Protein AF-A0A3N2R1D5-F1 (afdb_monomer_lite)

Foldseek 3Di:
DVLLQVQLVVVLVVFDDEDVSLVVSLVVSLVVQLVVQLVVVVVVCVVVVDDPCNLCVVHPVVSVVVSSVRSVVCCVVSVVSNVVNSVCVNVPDPDHDD

Radius of gyration: 16.45 Å; chains: 1; bounding box: 39×23×50 Å

Structure (mmCIF, N/CA/C/O backbone):
data_AF-A0A3N2R1D5-F1
#
_entry.id   AF-A0A3N2R1D5-F1
#
loop_
_atom_site.group_PDB
_atom_site.id
_atom_site.type_symbol
_atom_site.label_atom_id
_atom_site.label_alt_id
_atom_site.label_comp_id
_atom_site.label_asym_id
_atom_site.label_entity_id
_atom_site.label_seq_id
_atom_site.pdbx_PDB_ins_code
_atom_site.Cartn_x
_atom_site.Cartn_y
_atom_site.Cartn_z
_atom_site.occupancy
_atom_site.B_iso_or_equiv
_atom_site.auth_seq_id
_atom_site.auth_comp_id
_atom_site.auth_asym_id
_atom_site.auth_atom_id
_atom_site.pdbx_PDB_model_num
ATOM 1 N N . MET A 1 1 ? -11.224 1.715 -5.437 1.00 61.47 1 MET A N 1
ATOM 2 C CA . MET A 1 1 ? -12.395 1.934 -4.557 1.00 61.47 1 MET A CA 1
ATOM 3 C C . MET A 1 1 ? -12.752 0.684 -3.759 1.00 61.47 1 MET A C 1
ATOM 5 O O . MET A 1 1 ? -12.589 0.720 -2.550 1.00 61.47 1 MET A O 1
ATOM 9 N N . MET A 1 2 ? -13.137 -0.433 -4.394 1.00 72.69 2 MET A N 1
ATOM 10 C CA . MET A 1 2 ? -13.526 -1.666 -3.675 1.00 72.69 2 MET A CA 1
ATOM 11 C C . MET A 1 2 ? -12.429 -2.217 -2.747 1.00 72.69 2 MET A C 1
ATOM 13 O O . MET A 1 2 ? -12.729 -2.655 -1.643 1.00 72.69 2 MET A O 1
ATOM 17 N N . LEU A 1 3 ? -11.156 -2.123 -3.149 1.00 69.31 3 LEU A N 1
ATOM 18 C CA . LEU A 1 3 ? -10.021 -2.572 -2.330 1.00 69.31 3 LEU A CA 1
ATOM 19 C C . LEU A 1 3 ? -9.911 -1.823 -0.992 1.00 69.31 3 LEU A C 1
ATOM 21 O O . LEU A 1 3 ? -9.711 -2.457 0.034 1.00 69.31 3 LEU A O 1
ATOM 25 N N . GLY A 1 4 ? -10.135 -0.504 -0.972 1.00 62.88 4 GLY A N 1
ATOM 26 C CA . GLY A 1 4 ? -10.081 0.291 0.265 1.00 62.88 4 GLY A CA 1
ATOM 27 C C . GLY A 1 4 ? -11.181 -0.062 1.272 1.00 62.88 4 GLY A C 1
ATOM 28 O O . GLY A 1 4 ? -11.029 0.197 2.458 1.00 62.88 4 GLY A O 1
ATOM 29 N N . TRP A 1 5 ? -12.262 -0.690 0.808 1.00 73.44 5 TRP A N 1
ATOM 30 C CA . TRP A 1 5 ? -13.341 -1.208 1.648 1.00 73.44 5 TRP A CA 1
ATOM 31 C C . TRP A 1 5 ? -13.118 -2.662 2.070 1.00 73.44 5 TRP A C 1
ATOM 33 O O . TRP A 1 5 ? -13.387 -3.032 3.212 1.00 73.44 5 TRP A O 1
ATOM 43 N N . LEU A 1 6 ? -12.599 -3.485 1.158 1.00 77.94 6 LEU A N 1
ATOM 44 C CA . LEU A 1 6 ? -12.412 -4.915 1.380 1.00 77.94 6 LEU A CA 1
ATOM 45 C C . LEU A 1 6 ? -11.222 -5.207 2.303 1.00 77.94 6 LEU A C 1
ATOM 47 O O . LEU A 1 6 ? -11.348 -6.012 3.220 1.00 77.94 6 LEU A O 1
ATOM 51 N N . VAL A 1 7 ? -10.087 -4.533 2.089 1.00 76.00 7 VAL A N 1
ATOM 52 C CA . VAL A 1 7 ? -8.837 -4.757 2.836 1.00 76.00 7 VAL A CA 1
ATOM 53 C C . VAL A 1 7 ? -9.033 -4.661 4.358 1.00 76.00 7 VAL A C 1
ATOM 55 O O . VAL A 1 7 ? -8.728 -5.641 5.039 1.00 76.00 7 VAL A O 1
ATOM 58 N N . PRO A 1 8 ? -9.582 -3.565 4.926 1.00 71.31 8 PRO A N 1
ATOM 59 C CA . PRO A 1 8 ? -9.751 -3.461 6.377 1.00 71.31 8 PRO A CA 1
ATOM 60 C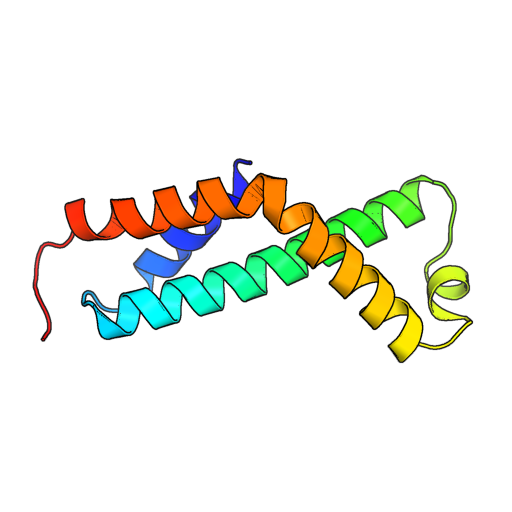 C . PRO A 1 8 ? -10.751 -4.480 6.940 1.00 71.31 8 PRO A C 1
ATOM 62 O O . PRO A 1 8 ? -10.567 -4.950 8.056 1.00 71.31 8 PRO A O 1
ATOM 65 N N . ARG A 1 9 ? -11.776 -4.871 6.172 1.00 73.12 9 ARG A N 1
ATOM 66 C CA . ARG A 1 9 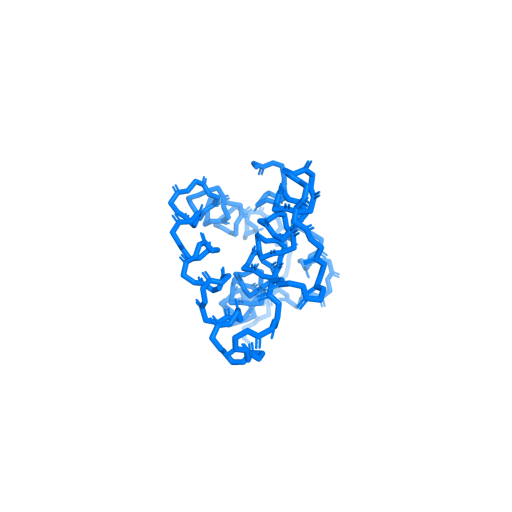? -12.767 -5.873 6.602 1.00 73.12 9 ARG A CA 1
ATOM 67 C C . ARG A 1 9 ? -12.200 -7.288 6.644 1.00 73.12 9 ARG A C 1
ATOM 69 O O . ARG A 1 9 ? -12.516 -8.030 7.562 1.00 73.12 9 ARG A O 1
ATOM 76 N N . VAL A 1 10 ? -11.356 -7.653 5.678 1.00 76.31 10 VAL A N 1
ATOM 77 C CA . VAL A 1 10 ? -10.669 -8.954 5.676 1.00 76.31 10 VAL A CA 1
ATOM 78 C C . VAL A 1 10 ? -9.648 -9.022 6.814 1.00 76.31 10 VAL A C 1
ATOM 80 O O . VAL A 1 10 ? -9.582 -10.029 7.510 1.00 76.31 10 VAL A O 1
ATOM 83 N N . LEU A 1 11 ? -8.898 -7.941 7.057 1.00 71.56 11 LEU A N 1
ATOM 84 C CA . LEU A 1 11 ? -7.960 -7.861 8.187 1.00 71.56 11 LEU A CA 1
ATOM 85 C C . LEU A 1 11 ? -8.663 -7.929 9.547 1.00 71.56 11 LEU A C 1
ATOM 87 O O . LEU A 1 11 ? -8.118 -8.513 10.481 1.00 71.56 11 LEU A O 1
ATOM 91 N N . ALA A 1 12 ? -9.873 -7.375 9.653 1.00 70.06 12 ALA A N 1
ATOM 92 C CA . ALA A 1 12 ? -10.658 -7.395 10.885 1.00 70.06 12 ALA A CA 1
ATOM 93 C C . ALA A 1 12 ? -11.095 -8.805 11.315 1.00 70.06 12 ALA A C 1
ATOM 95 O O . ALA A 1 12 ? -11.413 -8.992 12.478 1.00 70.06 12 ALA A O 1
ATOM 96 N N . LEU A 1 13 ? -11.070 -9.801 10.420 1.00 73.38 13 LEU A N 1
ATOM 97 C CA . LEU A 1 13 ? -11.331 -11.202 10.785 1.00 73.38 13 LEU A CA 1
ATOM 98 C C . LEU A 1 13 ? -10.192 -11.831 11.601 1.00 73.38 13 LEU A C 1
ATOM 100 O O . LEU A 1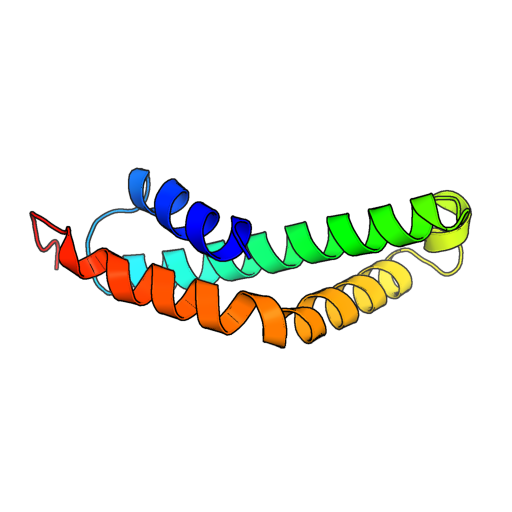 13 ? -10.387 -12.870 12.222 1.00 73.38 13 LEU A O 1
ATOM 104 N N . VAL A 1 14 ? -8.994 -11.243 11.549 1.00 76.94 14 VAL A N 1
ATOM 105 C CA . VAL A 1 14 ? -7.781 -11.783 12.182 1.00 76.94 14 VAL A CA 1
ATOM 106 C C . VAL A 1 14 ? -7.347 -10.937 13.380 1.00 76.94 14 VAL A C 1
ATOM 108 O O . VAL A 1 14 ? -6.704 -11.446 14.295 1.00 76.94 14 VAL A O 1
ATOM 111 N N . PHE A 1 15 ? -7.670 -9.643 13.382 1.00 71.81 15 PHE A N 1
ATOM 112 C CA . PHE A 1 15 ? -7.289 -8.730 14.456 1.00 71.81 15 PHE A CA 1
ATOM 113 C C . PHE A 1 15 ? -8.251 -8.819 15.651 1.00 71.81 15 PHE A C 1
ATOM 115 O O . PHE A 1 15 ? -9.460 -8.869 15.440 1.00 71.81 15 PHE A O 1
ATOM 122 N N . PRO A 1 16 ? -7.734 -8.786 16.895 1.00 73.00 16 PRO A N 1
ATOM 123 C CA . PRO A 1 16 ? -8.576 -8.733 18.086 1.00 73.00 16 PRO A CA 1
ATOM 124 C C . PRO A 1 16 ? -9.403 -7.440 18.127 1.00 73.00 16 PRO A C 1
ATOM 126 O O . PRO A 1 16 ? -8.976 -6.402 17.610 1.00 73.00 16 PRO A O 1
ATOM 129 N N . GLU A 1 17 ? -10.578 -7.504 18.753 1.00 76.75 17 GLU A N 1
ATOM 130 C CA . GLU A 1 17 ? -11.441 -6.340 18.972 1.00 76.75 17 GLU A CA 1
ATOM 131 C C . GLU A 1 17 ? -10.760 -5.356 19.948 1.00 76.75 17 GLU A C 1
ATOM 133 O O . GLU A 1 17 ? -9.977 -5.745 20.813 1.00 76.75 17 GLU A O 1
ATOM 138 N N . GLY A 1 18 ? -10.979 -4.049 19.784 1.00 78.62 18 GLY A N 1
ATOM 139 C CA . GLY A 1 18 ? -10.420 -3.032 20.683 1.00 78.62 18 GLY A CA 1
ATOM 140 C C . GLY A 1 18 ? -9.729 -1.858 19.989 1.00 78.62 18 GLY A C 1
ATOM 141 O O . GLY A 1 18 ? -9.314 -1.907 18.829 1.00 78.62 18 GLY A O 1
ATOM 142 N N . VAL A 1 19 ? -9.578 -0.758 20.732 1.00 76.38 19 VAL A N 1
ATOM 143 C CA . VAL A 1 19 ? -9.120 0.535 20.192 1.00 76.38 19 VAL A CA 1
ATOM 144 C C . VAL A 1 19 ? -7.654 0.495 19.746 1.00 76.38 19 VAL A C 1
ATOM 146 O O . VAL A 1 19 ? -7.323 0.986 18.669 1.00 76.38 19 VAL A O 1
ATOM 149 N N . LYS A 1 20 ? -6.756 -0.109 20.538 1.00 80.94 20 LYS A N 1
ATOM 150 C CA . LYS A 1 20 ? -5.332 -0.236 20.168 1.00 80.94 20 LYS A CA 1
ATOM 151 C C . LYS A 1 20 ? -5.141 -1.137 18.931 1.00 80.94 20 LYS A C 1
ATOM 153 O O . LYS A 1 20 ? -4.470 -0.691 17.995 1.00 80.94 20 LYS A O 1
ATOM 158 N N . PRO A 1 21 ? -5.749 -2.341 18.861 1.00 83.06 21 PRO A N 1
ATOM 159 C CA . PRO A 1 21 ? -5.763 -3.152 17.643 1.00 83.06 21 PRO A CA 1
ATOM 160 C C . PRO A 1 21 ? -6.345 -2.437 16.420 1.00 83.06 21 PRO A C 1
ATOM 162 O O . PRO A 1 21 ? -5.825 -2.622 15.324 1.00 83.06 21 PRO A O 1
ATOM 165 N N . LEU A 1 22 ? -7.359 -1.579 16.585 1.00 82.81 22 LEU A N 1
ATOM 166 C CA . LEU A 1 22 ? -7.951 -0.817 15.478 1.00 82.81 22 LEU A CA 1
ATOM 167 C C . LEU A 1 22 ? -6.934 0.107 14.801 1.00 82.81 22 LEU A C 1
ATOM 169 O O . LEU A 1 22 ? -6.858 0.142 13.573 1.00 82.81 22 LEU A O 1
ATOM 173 N N . PHE A 1 23 ? -6.127 0.832 15.581 1.00 84.62 23 PHE A N 1
ATOM 174 C CA . PHE A 1 23 ? -5.066 1.674 15.022 1.00 84.62 23 PHE A CA 1
ATOM 175 C C . PHE A 1 23 ? -3.995 0.842 14.311 1.00 84.62 23 PHE A C 1
ATOM 177 O O . PHE A 1 23 ? -3.539 1.225 13.232 1.00 84.62 23 PHE A O 1
ATOM 184 N N . ALA A 1 24 ? -3.630 -0.316 14.870 1.00 86.75 24 ALA A N 1
ATOM 185 C CA . ALA A 1 24 ? -2.705 -1.240 14.219 1.00 86.75 24 ALA A CA 1
ATOM 186 C C . ALA A 1 24 ? -3.281 -1.777 12.895 1.00 86.75 24 ALA A C 1
ATOM 188 O O . ALA A 1 24 ? -2.595 -1.747 11.874 1.00 86.75 24 ALA A O 1
ATOM 189 N N . LEU A 1 25 ? -4.555 -2.173 12.871 1.00 87.62 25 LEU A N 1
ATOM 190 C CA . LEU A 1 25 ? -5.255 -2.600 11.659 1.0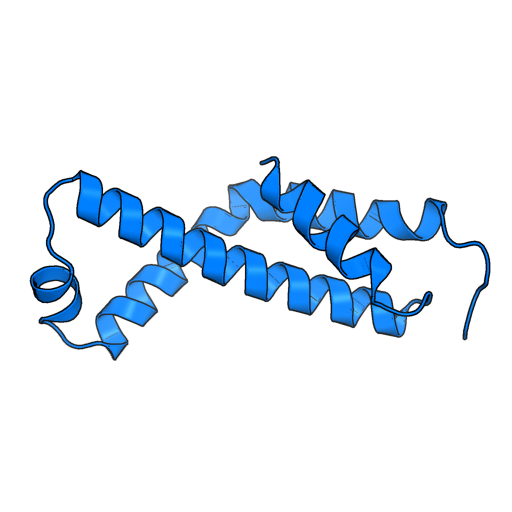0 87.62 25 LEU A CA 1
ATOM 191 C C . LEU A 1 25 ? -5.289 -1.484 10.616 1.00 87.62 25 LEU A C 1
ATOM 193 O O . LEU A 1 25 ? -4.989 -1.732 9.451 1.00 87.62 25 LEU A O 1
ATOM 197 N N . ALA A 1 26 ? -5.618 -0.254 11.018 1.00 87.75 26 ALA A N 1
ATOM 198 C CA . ALA A 1 26 ? -5.657 0.898 10.122 1.00 87.75 26 ALA A CA 1
ATOM 199 C C . ALA A 1 26 ? -4.287 1.154 9.477 1.00 87.75 26 ALA A C 1
ATOM 201 O O . ALA A 1 26 ? -4.193 1.403 8.272 1.00 87.75 26 ALA A O 1
ATOM 202 N N . PHE A 1 27 ? -3.219 1.041 10.267 1.00 90.31 27 PHE A N 1
ATOM 203 C CA . PHE A 1 27 ? -1.848 1.185 9.795 1.00 90.31 27 PHE A CA 1
ATOM 204 C C . PHE A 1 27 ? -1.460 0.068 8.815 1.00 90.31 27 PHE A C 1
ATOM 206 O O . PHE A 1 27 ? -0.998 0.354 7.709 1.00 90.31 27 PHE A O 1
ATOM 213 N N . VAL A 1 28 ? -1.725 -1.195 9.163 1.00 90.38 28 VAL A N 1
ATOM 214 C CA . VAL A 1 28 ? -1.457 -2.350 8.288 1.00 90.38 28 VAL A CA 1
ATOM 215 C C . VAL A 1 28 ? -2.257 -2.254 6.985 1.00 90.38 28 VAL A C 1
ATOM 217 O O . VAL A 1 28 ? -1.703 -2.446 5.902 1.00 90.38 28 VAL A O 1
ATOM 220 N N . ALA A 1 29 ? -3.537 -1.890 7.061 1.00 88.50 29 ALA A N 1
ATOM 221 C CA . ALA A 1 29 ? -4.386 -1.691 5.892 1.00 88.50 29 ALA A CA 1
ATOM 222 C C . ALA A 1 29 ? -3.855 -0.560 4.996 1.00 88.50 29 ALA A C 1
ATOM 224 O O . ALA A 1 29 ? -3.873 -0.685 3.772 1.00 88.50 29 ALA A O 1
ATOM 225 N N . THR A 1 30 ? -3.324 0.513 5.588 1.00 90.56 30 THR A N 1
ATOM 226 C CA . THR A 1 30 ? -2.692 1.616 4.848 1.00 90.56 30 THR A CA 1
ATOM 227 C C . THR A 1 30 ? -1.446 1.142 4.102 1.00 90.56 30 THR A C 1
ATOM 229 O O . THR A 1 30 ? -1.316 1.416 2.910 1.00 90.56 30 THR A O 1
ATOM 232 N N . ILE A 1 31 ? -0.561 0.385 4.760 1.00 91.62 31 ILE A N 1
ATOM 233 C CA . ILE A 1 31 ? 0.631 -0.192 4.115 1.00 91.62 31 ILE A CA 1
ATOM 234 C C . ILE A 1 31 ? 0.225 -1.086 2.942 1.00 91.62 31 ILE A C 1
ATOM 236 O O . ILE A 1 31 ? 0.767 -0.951 1.845 1.00 91.62 31 ILE A O 1
ATOM 240 N N . LEU A 1 32 ? -0.758 -1.964 3.140 1.00 90.88 32 LEU A N 1
ATOM 241 C CA . LEU A 1 32 ? -1.240 -2.845 2.078 1.00 90.88 32 LEU A CA 1
ATOM 242 C C . LEU A 1 32 ? -1.824 -2.063 0.903 1.00 90.88 32 LEU A C 1
ATOM 244 O O . LEU A 1 32 ? -1.547 -2.393 -0.247 1.00 90.88 32 LEU A O 1
ATOM 248 N N . MET A 1 33 ? -2.578 -0.997 1.167 1.00 91.31 33 MET A N 1
ATOM 249 C CA . MET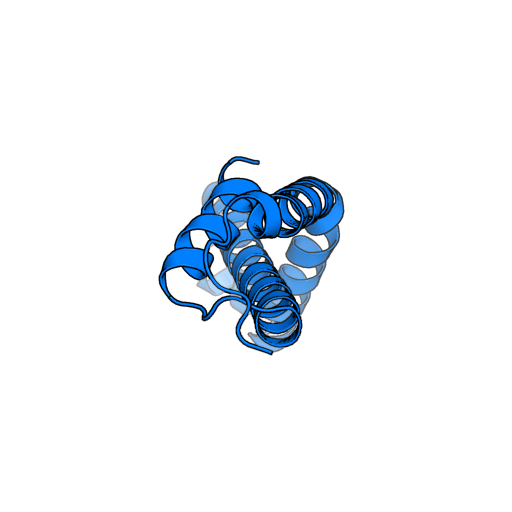 A 1 33 ? -3.108 -0.137 0.109 1.00 91.31 33 MET A CA 1
ATOM 250 C C . MET A 1 33 ? -2.007 0.589 -0.664 1.00 91.31 33 MET A C 1
ATOM 252 O O . MET A 1 33 ? -2.119 0.726 -1.885 1.00 91.31 33 MET A O 1
ATOM 256 N N . VAL A 1 34 ? -0.925 1.002 -0.000 1.00 91.81 34 VAL A N 1
ATOM 257 C CA . VAL A 1 34 ? 0.256 1.563 -0.671 1.00 91.81 34 VAL A CA 1
ATOM 258 C C . VAL A 1 34 ? 0.895 0.516 -1.581 1.00 91.81 34 VAL A C 1
ATOM 260 O O . VAL A 1 34 ? 1.064 0.784 -2.768 1.00 91.81 34 VAL A O 1
ATOM 263 N N . VAL A 1 35 ? 1.164 -0.690 -1.075 1.00 91.56 35 VAL A N 1
ATOM 264 C CA . VAL A 1 35 ? 1.764 -1.784 -1.862 1.00 91.56 35 VAL A CA 1
ATOM 265 C C . VAL A 1 35 ? 0.891 -2.155 -3.065 1.00 91.56 35 VAL A C 1
ATOM 267 O O . VAL A 1 35 ? 1.394 -2.273 -4.182 1.00 91.56 35 VAL A O 1
ATOM 270 N N . LEU A 1 36 ? -0.426 -2.271 -2.873 1.00 92.19 36 LEU A N 1
ATOM 271 C CA . LEU A 1 36 ? -1.369 -2.534 -3.963 1.00 92.19 36 LEU A CA 1
ATOM 272 C C . LEU A 1 36 ? -1.367 -1.403 -4.996 1.00 92.19 36 LEU A C 1
ATOM 274 O O . LEU A 1 36 ? -1.381 -1.664 -6.196 1.00 92.19 36 LEU A O 1
ATOM 278 N N . SER A 1 37 ? -1.305 -0.148 -4.550 1.00 91.50 37 SER A N 1
ATOM 279 C CA . SER A 1 37 ? -1.241 1.004 -5.453 1.00 91.50 37 SER A CA 1
ATOM 280 C C . SER A 1 37 ? 0.064 1.018 -6.252 1.00 91.50 37 SER A C 1
ATOM 282 O O . SER A 1 37 ? 0.033 1.279 -7.452 1.00 91.50 37 SER A O 1
ATOM 284 N N . MET A 1 38 ? 1.198 0.681 -5.628 1.00 92.31 38 MET A N 1
ATOM 285 C CA . MET A 1 38 ? 2.480 0.528 -6.327 1.00 92.31 38 MET A CA 1
ATOM 286 C C . MET A 1 38 ? 2.397 -0.560 -7.403 1.00 92.31 38 MET A C 1
ATOM 288 O O . MET A 1 38 ? 2.852 -0.337 -8.522 1.00 92.31 38 MET A O 1
ATOM 292 N N . ALA A 1 39 ? 1.785 -1.706 -7.090 1.00 92.44 39 ALA A N 1
ATOM 293 C CA . ALA A 1 39 ? 1.602 -2.797 -8.043 1.00 92.44 39 ALA A CA 1
ATOM 294 C C . ALA A 1 39 ? 0.703 -2.393 -9.224 1.00 92.44 39 ALA A C 1
ATOM 296 O O . ALA A 1 39 ? 1.022 -2.708 -10.368 1.00 92.44 39 ALA A O 1
ATOM 297 N N . VAL A 1 40 ? -0.379 -1.648 -8.968 1.00 92.44 40 VAL A N 1
ATOM 298 C CA . VAL A 1 40 ? -1.252 -1.112 -10.025 1.00 92.44 40 VAL A CA 1
ATOM 299 C C . VAL A 1 40 ? -0.494 -0.130 -10.915 1.00 92.44 40 VAL A C 1
ATOM 301 O O . VAL A 1 40 ? -0.549 -0.263 -12.133 1.00 92.44 40 VAL A O 1
ATOM 304 N N . TRP A 1 41 ? 0.243 0.821 -10.337 1.00 92.94 41 TRP A N 1
ATOM 305 C CA . TRP A 1 41 ? 1.043 1.773 -11.112 1.00 92.94 41 TRP A CA 1
ATOM 306 C C . TRP A 1 41 ? 2.114 1.079 -11.948 1.00 92.94 41 TRP A C 1
ATOM 308 O O . TRP A 1 41 ? 2.245 1.380 -13.131 1.00 92.94 41 TRP A O 1
ATOM 318 N N . LEU A 1 42 ? 2.831 0.114 -11.368 1.00 92.25 42 LEU A N 1
ATOM 319 C CA . LEU A 1 42 ? 3.796 -0.693 -12.107 1.00 92.25 42 LEU A CA 1
ATOM 320 C C . LEU A 1 42 ? 3.110 -1.440 -13.259 1.00 92.25 42 LEU A C 1
ATOM 322 O O . LEU A 1 42 ? 3.574 -1.359 -14.389 1.00 92.25 42 LEU A O 1
ATOM 326 N N . GLY A 1 43 ? 1.974 -2.092 -13.004 1.00 93.06 43 GLY A N 1
ATOM 327 C CA . GLY A 1 43 ? 1.187 -2.769 -14.036 1.00 93.06 43 GLY A CA 1
ATOM 328 C C . GLY A 1 43 ? 0.725 -1.835 -15.158 1.00 93.06 43 GLY A C 1
ATOM 329 O O . GLY A 1 43 ? 0.778 -2.217 -16.324 1.00 93.06 43 GLY A O 1
ATOM 330 N N . LEU A 1 44 ? 0.338 -0.596 -14.836 1.00 93.25 44 LEU A N 1
ATOM 331 C CA . LEU A 1 44 ? -0.006 0.423 -15.832 1.00 93.25 44 LEU A CA 1
ATOM 332 C C . LEU A 1 44 ? 1.203 0.824 -16.684 1.00 93.25 44 LEU A C 1
ATOM 334 O O . LEU A 1 44 ? 1.062 0.956 -17.897 1.00 93.25 44 LEU A O 1
ATOM 338 N N . TYR A 1 45 ? 2.388 0.972 -16.086 1.00 91.69 45 TYR A N 1
ATOM 339 C CA . TYR A 1 45 ? 3.616 1.233 -16.841 1.00 91.69 45 TYR A CA 1
ATOM 340 C C . TYR A 1 45 ? 3.971 0.074 -17.777 1.00 91.69 45 TYR A C 1
ATOM 342 O O . TYR A 1 45 ? 4.318 0.312 -18.933 1.00 91.69 45 TYR A O 1
ATOM 350 N N . LEU A 1 46 ? 3.812 -1.170 -17.311 1.00 93.25 46 LEU A N 1
ATOM 351 C CA . LEU A 1 46 ? 4.018 -2.353 -18.149 1.00 93.25 46 LEU A CA 1
ATOM 352 C C . LEU A 1 46 ? 3.009 -2.424 -19.300 1.00 93.25 46 LEU A C 1
ATOM 354 O O . LEU A 1 46 ? 3.378 -2.726 -20.432 1.00 93.25 46 LEU A O 1
ATOM 358 N N . TRP A 1 47 ? 1.744 -2.084 -19.038 1.00 94.88 47 TRP A N 1
ATOM 359 C CA . TRP A 1 47 ? 0.713 -1.995 -20.074 1.00 94.88 47 TRP A CA 1
ATOM 360 C C . TRP A 1 47 ? 1.068 -0.939 -21.127 1.00 94.88 47 TRP A C 1
ATOM 362 O O . TRP A 1 47 ? 0.864 -1.161 -22.318 1.00 94.88 47 TRP A O 1
ATOM 372 N N . GLN A 1 48 ? 1.631 0.199 -20.714 1.00 92.31 48 GLN A N 1
ATOM 373 C CA . GLN A 1 48 ? 2.060 1.270 -21.622 1.00 92.31 48 GLN A CA 1
ATOM 374 C C . GLN A 1 48 ? 3.283 0.905 -22.483 1.00 92.31 48 GLN A C 1
ATOM 376 O O . GLN A 1 48 ? 3.697 1.712 -23.312 1.00 92.31 48 GLN A O 1
ATOM 381 N N . GLY A 1 49 ? 3.827 -0.305 -22.330 1.00 90.19 49 GLY A N 1
ATOM 382 C CA . GLY A 1 49 ? 4.912 -0.833 -23.155 1.00 90.19 49 GLY A CA 1
ATOM 383 C C . GLY A 1 49 ? 6.296 -0.703 -22.528 1.00 90.19 49 GLY A C 1
ATOM 384 O O . GLY A 1 49 ? 7.275 -1.064 -23.172 1.00 90.19 49 GLY A O 1
ATOM 385 N N . LEU A 1 50 ? 6.392 -0.223 -21.284 1.00 91.38 50 LEU A N 1
ATOM 386 C CA . LEU A 1 50 ? 7.650 -0.215 -20.546 1.00 91.38 50 LEU A CA 1
ATOM 387 C C . LEU A 1 50 ? 7.967 -1.632 -20.048 1.00 91.38 50 LEU A C 1
ATOM 389 O O . LEU A 1 50 ? 7.091 -2.312 -19.519 1.00 91.38 50 LEU A O 1
ATOM 393 N N . THR A 1 51 ? 9.208 -2.093 -20.147 1.00 91.81 51 THR A N 1
ATOM 394 C CA . THR A 1 51 ? 9.598 -3.368 -19.527 1.00 91.81 51 THR A CA 1
ATOM 395 C C . THR A 1 51 ? 10.011 -3.176 -18.066 1.00 91.81 51 THR A C 1
ATOM 397 O O . THR A 1 51 ? 10.434 -2.098 -17.645 1.00 91.81 51 THR A O 1
ATOM 400 N N . VAL A 1 52 ? 9.943 -4.251 -17.268 1.00 87.25 52 VAL A N 1
ATOM 401 C CA . VAL A 1 52 ? 10.441 -4.231 -15.879 1.00 87.25 52 VAL A CA 1
ATOM 402 C C . VAL A 1 52 ? 11.928 -3.857 -15.855 1.00 87.25 52 VAL A C 1
ATOM 404 O O . VAL A 1 52 ? 12.348 -3.052 -15.032 1.00 87.25 52 VAL A O 1
ATOM 407 N N . ALA A 1 53 ? 12.730 -4.386 -16.782 1.00 89.12 53 ALA A N 1
ATOM 408 C CA . ALA A 1 53 ? 14.157 -4.082 -16.847 1.00 89.12 53 ALA A CA 1
ATOM 409 C C . ALA A 1 53 ? 14.419 -2.588 -17.098 1.00 89.12 53 ALA A C 1
ATOM 411 O O . ALA A 1 53 ? 15.245 -1.995 -16.410 1.00 89.12 53 ALA A O 1
ATOM 412 N N . GLU A 1 54 ? 13.681 -1.966 -18.018 1.00 89.69 54 GLU A N 1
ATOM 413 C CA . GLU A 1 54 ? 13.807 -0.533 -18.318 1.00 89.69 54 GLU A CA 1
ATOM 414 C C . GLU A 1 54 ? 13.350 0.345 -17.154 1.00 89.69 54 GLU A C 1
ATOM 416 O O . GLU A 1 54 ? 14.013 1.330 -16.832 1.00 89.69 54 GLU A O 1
ATOM 421 N N . TYR A 1 55 ? 12.258 -0.028 -16.480 1.00 88.25 55 TYR A N 1
ATOM 422 C CA . TYR A 1 55 ? 11.759 0.723 -15.327 1.00 88.25 55 TYR A CA 1
ATOM 423 C C . TYR A 1 55 ? 12.777 0.769 -14.178 1.00 88.25 55 TYR A C 1
ATOM 425 O O . TYR A 1 55 ? 12.942 1.794 -13.516 1.00 88.25 55 TYR A O 1
ATOM 433 N N . PHE A 1 56 ? 13.466 -0.348 -13.938 1.00 90.75 56 PHE A N 1
ATOM 434 C CA . PHE A 1 56 ? 14.436 -0.492 -12.853 1.00 90.75 56 PHE A CA 1
ATOM 435 C C . PHE A 1 56 ? 15.885 -0.171 -13.272 1.00 90.75 56 PHE A C 1
ATOM 437 O O . PHE A 1 56 ? 16.756 -0.111 -12.400 1.00 90.75 56 PHE A O 1
ATOM 444 N N . ALA A 1 57 ? 16.153 0.097 -14.557 1.00 89.31 57 ALA A N 1
ATOM 445 C CA . ALA A 1 57 ? 17.480 0.438 -15.085 1.00 89.31 57 ALA A CA 1
ATOM 446 C C . ALA A 1 57 ? 18.162 1.645 -14.400 1.00 89.31 57 ALA A C 1
ATOM 448 O O . ALA A 1 57 ? 19.370 1.578 -14.171 1.00 89.31 57 ALA A O 1
ATOM 449 N N . PRO A 1 58 ? 17.444 2.716 -13.996 1.00 85.06 58 PRO A N 1
ATOM 450 C CA . PRO A 1 58 ? 18.037 3.834 -13.251 1.00 85.06 58 PRO A CA 1
ATOM 451 C C . PRO A 1 58 ? 18.435 3.482 -11.806 1.00 85.06 58 PRO A C 1
ATOM 453 O O . PRO A 1 58 ? 19.033 4.305 -11.114 1.00 85.06 58 PRO A O 1
ATOM 456 N N . GLY A 1 59 ? 18.076 2.285 -11.328 1.00 90.75 59 GLY A N 1
ATOM 457 C CA . GLY A 1 59 ? 18.326 1.800 -9.976 1.00 90.75 59 GLY A CA 1
ATOM 458 C C . GLY A 1 59 ? 17.038 1.522 -9.198 1.00 90.75 59 GLY A C 1
ATOM 459 O O . GLY A 1 59 ? 16.079 2.299 -9.217 1.00 90.75 59 GLY A O 1
ATOM 460 N N . ALA A 1 60 ? 17.038 0.421 -8.440 1.00 88.50 60 ALA A N 1
ATOM 461 C CA . ALA A 1 60 ? 15.854 -0.050 -7.723 1.00 88.50 60 ALA A CA 1
ATOM 462 C C . ALA A 1 60 ? 15.328 0.938 -6.678 1.00 88.50 60 ALA A C 1
ATOM 464 O O . ALA A 1 60 ? 14.117 1.077 -6.515 1.00 88.50 60 ALA A O 1
ATOM 465 N N . TRP A 1 61 ? 16.223 1.668 -6.011 1.00 90.38 61 TRP A N 1
ATOM 466 C CA . TRP A 1 61 ? 15.827 2.657 -5.012 1.00 90.38 61 TRP A CA 1
ATOM 467 C C . TRP A 1 61 ? 15.033 3.819 -5.623 1.00 90.38 61 TRP A C 1
ATOM 469 O O . TRP A 1 61 ? 13.986 4.195 -5.099 1.00 90.38 61 TRP A O 1
ATOM 479 N N . GLY A 1 62 ? 15.482 4.349 -6.767 1.00 88.88 62 GLY A N 1
ATOM 480 C CA . GLY A 1 62 ? 14.787 5.431 -7.470 1.00 88.88 62 GLY A CA 1
ATOM 481 C C . GLY A 1 62 ? 13.424 4.990 -8.007 1.00 88.88 62 GLY A C 1
ATOM 482 O O . GLY A 1 62 ? 12.429 5.691 -7.819 1.00 88.88 62 GLY A O 1
ATOM 483 N N . ALA A 1 63 ? 13.365 3.792 -8.593 1.00 89.44 63 ALA A N 1
ATOM 484 C CA . ALA A 1 63 ? 12.134 3.191 -9.100 1.00 89.44 63 ALA A CA 1
ATOM 485 C C . ALA A 1 63 ? 11.086 2.969 -7.991 1.00 89.44 63 ALA A C 1
ATOM 487 O O . ALA A 1 63 ? 9.912 3.317 -8.158 1.00 89.44 63 ALA A O 1
ATOM 488 N N . L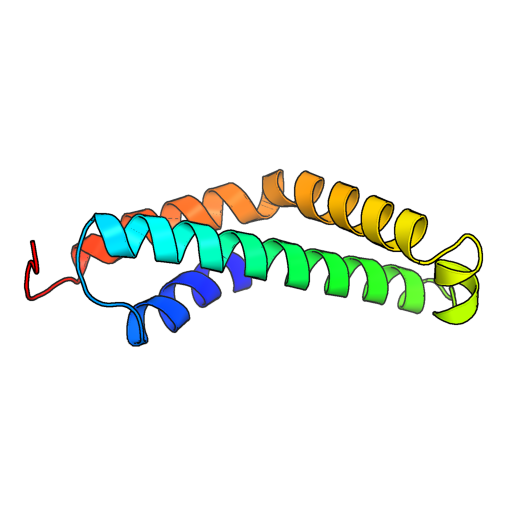EU A 1 64 ? 11.512 2.443 -6.835 1.00 90.69 64 LEU A N 1
ATOM 489 C CA . LEU A 1 64 ? 10.649 2.247 -5.667 1.00 90.69 64 LEU A CA 1
ATOM 490 C C . LEU A 1 64 ? 10.187 3.575 -5.068 1.00 90.69 64 LEU A C 1
ATOM 492 O O . LEU A 1 64 ? 9.013 3.707 -4.726 1.00 90.69 64 LEU A O 1
ATOM 496 N N . TRP A 1 65 ? 11.073 4.568 -4.975 1.00 92.88 65 TRP A N 1
ATOM 497 C CA . TRP A 1 65 ? 10.709 5.894 -4.480 1.00 92.88 65 TRP A CA 1
ATOM 498 C C . TRP A 1 65 ? 9.665 6.569 -5.375 1.00 92.88 65 TRP A C 1
ATOM 500 O O . TRP A 1 65 ? 8.699 7.148 -4.873 1.00 92.88 65 TRP A O 1
ATOM 510 N N . HIS A 1 66 ? 9.803 6.442 -6.698 1.00 91.44 66 HIS A N 1
ATOM 511 C CA . HIS A 1 66 ? 8.803 6.933 -7.650 1.00 91.44 66 HIS A CA 1
ATOM 512 C C . HIS A 1 66 ? 7.446 6.242 -7.464 1.00 91.44 66 HIS A C 1
ATOM 514 O O . HIS A 1 66 ? 6.431 6.925 -7.306 1.00 91.44 66 HIS A O 1
ATOM 520 N N . LEU A 1 67 ? 7.421 4.904 -7.370 1.00 92.81 67 LEU A N 1
ATOM 521 C CA . LEU A 1 67 ? 6.186 4.153 -7.095 1.00 92.81 67 LEU A CA 1
ATOM 522 C C . LEU A 1 67 ? 5.558 4.550 -5.755 1.00 92.81 67 LEU A C 1
ATOM 524 O O . LEU A 1 67 ? 4.343 4.708 -5.680 1.00 92.81 67 LEU A O 1
ATOM 528 N N . MET A 1 68 ? 6.365 4.756 -4.713 1.00 92.19 68 MET A N 1
ATOM 529 C CA . MET A 1 68 ? 5.888 5.203 -3.403 1.00 92.19 68 MET A CA 1
ATOM 530 C C . MET A 1 68 ? 5.231 6.581 -3.475 1.00 92.19 68 MET A C 1
ATOM 532 O O . MET A 1 68 ? 4.159 6.776 -2.898 1.00 92.19 68 MET A O 1
ATOM 536 N N . LYS A 1 69 ? 5.816 7.536 -4.210 1.00 93.69 69 LYS A N 1
ATOM 537 C CA . LYS A 1 69 ? 5.207 8.863 -4.412 1.00 93.69 69 LYS A CA 1
ATOM 538 C C . LYS A 1 69 ? 3.871 8.756 -5.146 1.00 93.69 69 LYS A C 1
ATOM 540 O O . LYS A 1 69 ? 2.902 9.373 -4.710 1.00 93.69 69 LYS A O 1
ATOM 545 N N . LEU A 1 70 ? 3.794 7.943 -6.202 1.00 92.75 70 LEU A N 1
ATOM 546 C CA . LEU A 1 70 ? 2.550 7.704 -6.945 1.00 92.75 70 LEU A CA 1
ATOM 547 C C . LEU A 1 70 ? 1.481 7.019 -6.086 1.00 92.75 70 LEU A C 1
ATOM 549 O O . LEU A 1 70 ? 0.321 7.436 -6.074 1.00 92.75 70 LEU A O 1
ATOM 553 N N . ALA A 1 71 ? 1.872 5.998 -5.326 1.00 91.12 71 ALA A N 1
ATOM 554 C CA . ALA A 1 71 ? 0.987 5.287 -4.415 1.00 91.12 71 ALA A CA 1
ATOM 555 C C . ALA A 1 71 ? 0.452 6.214 -3.316 1.00 91.12 71 ALA A C 1
ATOM 557 O O . ALA A 1 71 ? -0.751 6.230 -3.055 1.00 91.12 71 ALA A O 1
ATOM 558 N N . THR A 1 72 ? 1.309 7.055 -2.737 1.00 91.00 72 THR A N 1
ATOM 559 C CA . THR A 1 72 ? 0.907 8.024 -1.709 1.00 91.00 72 THR A CA 1
ATOM 560 C C . THR A 1 72 ? 0.012 9.120 -2.289 1.00 91.00 72 THR A C 1
ATOM 562 O O . THR A 1 72 ? -0.998 9.461 -1.685 1.00 91.00 72 THR A O 1
ATOM 565 N N . ALA A 1 73 ? 0.298 9.629 -3.491 1.00 93.25 73 ALA A N 1
ATOM 566 C CA . ALA A 1 73 ? -0.581 10.587 -4.166 1.00 93.25 73 ALA A CA 1
ATOM 567 C C . ALA A 1 73 ? -1.968 9.985 -4.454 1.00 93.25 73 ALA A C 1
ATOM 569 O O . ALA A 1 73 ? -2.995 10.637 -4.259 1.00 93.25 73 ALA A O 1
ATOM 570 N N . SER A 1 74 ? -2.015 8.705 -4.839 1.00 90.38 74 SER A N 1
ATOM 571 C CA . SER A 1 74 ? -3.277 7.988 -5.051 1.00 90.38 74 SER A CA 1
ATOM 572 C C . SER A 1 74 ? -4.089 7.776 -3.767 1.00 90.38 74 SER A C 1
ATOM 574 O O . SER A 1 74 ? -5.289 7.506 -3.849 1.00 90.38 74 SER A O 1
ATOM 576 N N . ALA A 1 75 ? -3.488 7.964 -2.584 1.00 90.62 75 ALA A N 1
ATOM 577 C CA . ALA A 1 75 ? -4.198 7.907 -1.308 1.00 90.62 75 ALA A CA 1
ATOM 578 C C . ALA A 1 75 ? -5.291 8.971 -1.190 1.00 90.62 75 ALA A C 1
ATOM 580 O O . ALA A 1 75 ? -6.252 8.765 -0.458 1.00 90.62 75 ALA A O 1
ATOM 581 N N . LEU A 1 76 ? -5.233 10.054 -1.967 1.00 90.38 76 LEU A N 1
ATOM 582 C CA . LEU A 1 76 ? -6.345 11.006 -2.061 1.00 90.38 76 LEU A CA 1
ATOM 583 C C . LEU A 1 76 ? -7.632 10.357 -2.599 1.00 90.38 76 LEU A C 1
ATOM 585 O O . LEU A 1 76 ? -8.730 10.803 -2.282 1.00 90.38 76 LEU A O 1
ATOM 589 N N . ILE A 1 77 ? -7.501 9.284 -3.383 1.00 88.50 77 ILE A N 1
ATOM 590 C CA . ILE A 1 77 ? -8.619 8.557 -3.987 1.00 88.50 77 ILE A CA 1
ATOM 591 C C . ILE A 1 77 ? -9.125 7.470 -3.036 1.00 88.50 77 ILE A C 1
ATOM 593 O O . ILE A 1 77 ? -10.325 7.361 -2.793 1.00 88.50 77 ILE A O 1
ATOM 597 N N . TRP A 1 78 ? -8.228 6.630 -2.511 1.00 87.50 78 TRP A N 1
ATOM 598 C CA . TRP A 1 78 ? -8.623 5.464 -1.710 1.00 87.50 78 TRP A CA 1
ATOM 599 C C . TRP A 1 78 ? -8.606 5.695 -0.195 1.00 87.50 78 TRP A C 1
ATOM 601 O O . TRP A 1 78 ? -9.302 4.984 0.530 1.00 87.50 78 TRP A O 1
ATOM 611 N N . GLY A 1 79 ? -7.850 6.678 0.288 1.00 89.12 79 GLY A N 1
ATOM 612 C CA . GLY A 1 79 ? -7.663 6.987 1.706 1.00 89.12 79 GLY A CA 1
ATOM 613 C C . GLY A 1 79 ? -8.965 7.311 2.436 1.00 89.12 79 GLY A C 1
ATOM 614 O O . GLY A 1 79 ? -9.241 6.660 3.443 1.00 89.12 79 GLY A O 1
ATOM 615 N N . PRO A 1 80 ? -9.826 8.217 1.927 1.00 90.88 80 PRO A N 1
ATOM 616 C CA . PRO A 1 80 ? -11.110 8.509 2.567 1.00 90.88 80 PRO A CA 1
ATOM 617 C C . PRO A 1 80 ? -11.998 7.267 2.718 1.00 90.88 80 PRO A C 1
ATOM 619 O O . PRO A 1 80 ? -12.608 7.058 3.763 1.00 90.88 80 PRO A O 1
ATOM 622 N N . VAL A 1 81 ? -12.026 6.394 1.705 1.00 88.69 81 VAL A N 1
ATOM 623 C CA . VAL A 1 81 ? -12.811 5.147 1.731 1.00 88.69 81 VAL A CA 1
ATOM 624 C C . VAL A 1 81 ? -12.266 4.163 2.768 1.00 88.69 81 VAL A C 1
ATOM 626 O O . VAL A 1 81 ? -13.051 3.513 3.463 1.00 88.69 81 VAL A O 1
ATOM 629 N N . LEU A 1 82 ? -10.939 4.065 2.893 1.00 88.19 82 LEU A N 1
ATOM 630 C CA . LEU A 1 82 ? -10.290 3.234 3.906 1.00 88.19 82 LEU A CA 1
ATOM 631 C C . LEU A 1 82 ? -10.603 3.739 5.317 1.00 88.19 82 LEU A C 1
ATOM 633 O O . LEU A 1 82 ? -11.008 2.946 6.163 1.00 88.19 82 LEU A O 1
ATOM 637 N N . VAL A 1 83 ? -10.507 5.051 5.548 1.00 88.12 83 VAL A N 1
ATOM 638 C CA . VAL A 1 83 ? -10.847 5.668 6.840 1.00 88.12 83 VAL A CA 1
ATOM 639 C C . VAL A 1 83 ? -12.305 5.398 7.205 1.00 88.12 83 VAL A C 1
ATOM 641 O O . VAL A 1 83 ? -12.574 4.920 8.305 1.00 88.12 83 VAL A O 1
ATOM 644 N N . LEU A 1 84 ? -13.242 5.626 6.280 1.00 87.50 84 LEU A N 1
ATOM 645 C CA . LEU A 1 84 ? -14.663 5.339 6.505 1.00 87.50 84 LEU A CA 1
ATOM 646 C C . LEU A 1 84 ? -14.920 3.851 6.781 1.00 87.50 84 LEU A C 1
ATOM 648 O O . LEU A 1 84 ? -15.763 3.510 7.610 1.00 87.50 84 LEU A O 1
ATOM 652 N N . SER A 1 85 ? -14.188 2.958 6.112 1.00 85.75 85 SER A N 1
ATOM 653 C CA . SER A 1 85 ? -14.335 1.514 6.311 1.00 85.75 85 SER A CA 1
ATOM 654 C C . SER A 1 85 ? -13.814 1.064 7.671 1.00 85.75 85 SER A C 1
ATOM 656 O O . SER A 1 85 ? -14.492 0.280 8.331 1.00 85.75 85 SER A O 1
ATOM 658 N N . VAL A 1 86 ? -12.667 1.588 8.116 1.00 85.38 86 VAL A N 1
ATOM 659 C CA . VAL A 1 86 ? -12.117 1.319 9.454 1.00 85.38 86 VAL A CA 1
ATOM 660 C C . VAL A 1 86 ? -13.020 1.908 10.539 1.00 85.38 86 VAL A C 1
ATOM 662 O O . VAL A 1 86 ? -13.342 1.217 11.500 1.00 85.38 86 VAL A O 1
ATOM 665 N N . ALA A 1 87 ? -13.501 3.143 10.368 1.00 85.81 87 ALA A N 1
ATOM 666 C CA . ALA A 1 87 ? -14.408 3.796 11.317 1.00 85.81 87 ALA A CA 1
ATOM 667 C C . ALA A 1 87 ? -15.761 3.072 11.462 1.00 85.81 87 ALA A C 1
ATOM 669 O O . ALA A 1 87 ? -16.438 3.221 12.475 1.00 85.81 87 ALA A O 1
ATOM 670 N N . GLY A 1 88 ? -16.160 2.279 10.462 1.00 82.56 88 GLY A N 1
ATOM 671 C CA . GLY A 1 88 ? -17.364 1.449 10.508 1.00 82.56 88 GLY A CA 1
ATOM 672 C C . GLY A 1 88 ? -17.192 0.088 11.194 1.00 82.56 88 GLY A C 1
ATOM 673 O O . GLY A 1 88 ? -18.202 -0.574 11.444 1.00 82.56 88 GLY A O 1
ATOM 674 N N . LEU A 1 89 ? -15.960 -0.344 11.496 1.00 81.69 89 LEU A N 1
ATOM 675 C CA . LEU A 1 89 ? -15.691 -1.641 12.136 1.00 81.69 89 LEU A CA 1
ATOM 676 C C . LEU A 1 89 ? -16.255 -1.752 13.565 1.00 81.69 89 LEU A C 1
ATOM 678 O O . LEU A 1 89 ? -16.933 -2.747 13.819 1.00 81.69 89 LEU A O 1
ATOM 682 N N . PRO A 1 90 ? -16.105 -0.747 14.459 1.00 78.69 90 PRO A N 1
ATOM 683 C CA . PRO A 1 90 ? -16.560 -0.853 15.849 1.00 78.69 90 PRO A CA 1
ATOM 684 C C . PRO A 1 90 ? -18.062 -1.097 16.014 1.00 78.69 90 PRO A C 1
ATOM 686 O O . PRO A 1 90 ? -18.500 -1.590 17.043 1.00 78.69 90 PRO A O 1
ATOM 689 N N . ARG A 1 91 ? -18.873 -0.791 14.990 1.00 70.50 91 ARG A N 1
ATOM 690 C CA . ARG A 1 91 ? -20.324 -1.036 15.008 1.00 70.50 91 ARG A CA 1
ATOM 691 C C . ARG A 1 91 ? -20.685 -2.525 15.154 1.00 70.50 91 ARG A C 1
ATOM 693 O O . ARG A 1 91 ? -21.815 -2.818 15.524 1.00 70.50 91 ARG A O 1
ATOM 700 N N . HIS A 1 92 ? -19.773 -3.439 14.823 1.00 67.06 92 HIS A N 1
ATOM 701 C CA . HIS A 1 92 ? -20.033 -4.884 14.805 1.00 67.06 92 HIS A CA 1
ATOM 702 C C . HIS A 1 92 ? -19.314 -5.648 15.924 1.00 67.06 92 HIS A C 1
ATOM 704 O O . HIS A 1 92 ? -19.399 -6.871 15.941 1.00 67.06 92 HIS A O 1
ATOM 710 N N . TRP A 1 93 ? -18.596 -4.956 16.812 1.00 70.38 93 TRP A N 1
ATOM 711 C CA . TRP A 1 93 ? -17.886 -5.598 17.918 1.00 70.38 93 TRP A CA 1
ATOM 712 C C . TRP A 1 93 ? -18.874 -6.100 18.965 1.00 70.38 93 TRP A C 1
ATOM 714 O O . TRP A 1 93 ? -19.826 -5.398 19.319 1.00 70.38 93 TRP A O 1
ATOM 724 N N . VAL A 1 94 ? -18.662 -7.336 19.409 1.00 65.38 94 VAL A N 1
ATOM 725 C CA . VAL A 1 94 ? -19.539 -8.028 20.363 1.00 65.38 94 VAL A CA 1
ATOM 726 C C . VAL A 1 94 ? -18.893 -8.052 21.751 1.00 65.38 94 VAL A C 1
ATOM 728 O O . VAL A 1 94 ? -19.621 -8.013 22.742 1.00 65.38 94 VAL A O 1
ATOM 731 N N . GLU A 1 95 ? -17.556 -8.032 21.840 1.00 59.06 95 GLU A N 1
ATOM 732 C CA . GLU A 1 95 ? -16.814 -8.029 23.106 1.00 59.06 95 GLU A CA 1
ATOM 733 C C . GLU A 1 95 ? -15.744 -6.920 23.133 1.00 59.06 95 GLU A C 1
ATOM 735 O O . GLU A 1 95 ? -14.800 -6.897 22.347 1.00 59.06 95 GLU A O 1
ATOM 740 N N . GLU A 1 96 ? -15.847 -5.986 24.085 1.00 53.66 96 GLU A N 1
ATOM 741 C CA . GLU A 1 96 ? -14.783 -5.004 24.324 1.00 53.66 96 GLU A CA 1
ATOM 742 C C . GLU A 1 96 ? -13.626 -5.648 25.100 1.00 53.66 96 GLU A C 1
ATOM 744 O O . GLU A 1 96 ? -13.655 -5.742 26.329 1.00 53.66 96 GLU A O 1
ATOM 749 N N . THR A 1 97 ? -12.571 -6.061 24.397 1.00 56.47 97 THR A N 1
ATOM 750 C CA . THR A 1 97 ? -11.286 -6.360 25.039 1.00 56.47 97 THR A CA 1
ATOM 751 C C . THR A 1 97 ? -10.493 -5.062 25.239 1.00 56.47 97 THR A C 1
ATOM 753 O O . THR A 1 97 ? -10.011 -4.459 24.276 1.00 56.47 97 THR A O 1
ATOM 756 N N . TRP A 1 98 ? -10.424 -4.608 26.497 1.00 54.62 98 TRP A N 1
ATOM 757 C CA . TRP A 1 98 ? -9.744 -3.384 26.955 1.00 54.62 98 TRP A CA 1
ATOM 758 C C . TRP A 1 98 ? -8.217 -3.529 27.045 1.00 54.62 98 TRP A C 1
ATOM 760 O O . TRP A 1 98 ? -7.747 -4.562 27.573 1.00 54.62 98 TRP A O 1
#

Secondary structure (DSSP, 8-state):
-HHHHHHHHHHTTTSPSSHHHHHHHHHHHHHHHHHHHHHHHHHHHHHTT--HHHHHTT-HHHHHHHHHHHHHHHHHHHHHHHHHHHHTGGGG-SS---

Organism: NCBI:txid2480588

pLDDT: mean 84.06, std 10.04, range [53.66, 94.88]

Sequence (98 aa):
MMLGWLVPRVLALVFPEGVKPLFALAFVATILMVVLSMAVWLGLYLWQGLTVAEYFAPGAWGALWHLMKLATASALIWGPVLVLSVAGLPRHWVEETW